Protein AF-A0A847Z5A6-F1 (afdb_monomer_lite)

Sequence (107 aa):
SPVHMSNLTGPLISVSSRLQVYYNSKRFLNNKINPRYKDGILILTGGGDGSADCAIAAAEVMFKLLNAAHPEQNNVFSLNTDNLPACQDAQAINKIKKIAKRINVKS

Secondary structure (DSSP, 8-state):
-BEETTEE-HHHHHHHHTTHHHHHHHHHS-----PPPEE--EEEE--SSS--HHHHHHHHHHHHHTTEE--GGGEEEE--TTTS-TTT-HHHHHHHHHHHHHHHTT-

pLDDT: mean 92.41, std 7.39, range [50.66, 98.06]

Radius of gyration: 15.52 Å; chains: 1; bounding box: 37×21×47 Å

Foldseek 3Di:
DEQDPLADDPVVVVVLVVLCVLVCCVPPVVHHPAAPEEADAAEYEEAAPDHNVRHVVVVVVSCVSNNHDYDPLRYAYHHHCVVPNPVRPPVSVVSVVVVVVVVVVVD

Structure (mmCIF, N/CA/C/O backbone):
data_AF-A0A847Z5A6-F1
#
_entry.id   AF-A0A847Z5A6-F1
#
loop_
_atom_site.group_PDB
_atom_site.id
_atom_site.type_symbol
_atom_site.label_atom_id
_atom_site.label_alt_id
_atom_site.label_comp_id
_atom_site.label_asym_id
_atom_site.label_entity_id
_atom_site.label_seq_id
_atom_site.pdbx_PDB_ins_code
_atom_site.Cartn_x
_atom_site.Cartn_y
_atom_site.Cartn_z
_atom_site.occupancy
_atom_site.B_iso_or_equiv
_atom_site.auth_seq_id
_atom_site.auth_comp_id
_atom_site.auth_asym_id
_atom_site.auth_atom_id
_atom_site.pdbx_PDB_model_num
ATOM 1 N N . SER A 1 1 ? -0.719 -4.500 3.844 1.00 95.69 1 SER A N 1
ATOM 2 C CA . SER A 1 1 ? 0.526 -5.015 4.438 1.00 95.69 1 SER A CA 1
ATOM 3 C C . SER A 1 1 ? 0.639 -4.469 5.841 1.00 95.69 1 SER A C 1
ATOM 5 O O . SER A 1 1 ? 0.480 -3.264 5.989 1.00 95.69 1 SER A O 1
ATOM 7 N N . PRO A 1 2 ? 0.951 -5.294 6.845 1.00 95.62 2 PRO A N 1
ATOM 8 C CA . PRO A 1 2 ? 1.556 -4.791 8.068 1.00 95.62 2 PRO A CA 1
ATOM 9 C C . PRO A 1 2 ? 2.826 -3.979 7.766 1.00 95.62 2 PRO A C 1
ATOM 11 O O . PRO A 1 2 ? 3.491 -4.238 6.752 1.00 95.62 2 PRO A O 1
ATOM 14 N N . VAL A 1 3 ? 3.136 -3.003 8.615 1.00 96.06 3 VAL A N 1
ATOM 15 C CA . VAL A 1 3 ? 4.379 -2.229 8.607 1.00 96.06 3 VAL A CA 1
ATOM 16 C C . VAL A 1 3 ? 5.322 -2.876 9.611 1.00 96.06 3 VAL A C 1
ATOM 18 O O . VAL A 1 3 ? 5.062 -2.857 10.809 1.00 96.06 3 VAL A O 1
ATOM 21 N N . HIS A 1 4 ? 6.402 -3.477 9.122 1.00 93.25 4 HIS A N 1
ATOM 22 C CA . HIS A 1 4 ? 7.450 -4.073 9.949 1.00 93.25 4 HIS A CA 1
ATOM 23 C C . HIS A 1 4 ? 8.740 -3.288 9.720 1.00 93.25 4 HIS A C 1
ATOM 25 O O . HIS A 1 4 ? 9.144 -3.110 8.572 1.00 93.25 4 HIS A O 1
ATOM 31 N N . MET A 1 5 ? 9.385 -2.823 10.795 1.00 92.25 5 MET A N 1
ATOM 32 C CA . MET A 1 5 ? 10.610 -2.008 10.716 1.00 92.25 5 MET A CA 1
ATOM 33 C C . MET A 1 5 ? 10.454 -0.811 9.755 1.00 92.25 5 MET A C 1
ATOM 35 O O . MET A 1 5 ? 11.267 -0.604 8.856 1.00 92.25 5 MET A O 1
ATOM 39 N N . SER A 1 6 ? 9.350 -0.069 9.904 1.00 93.50 6 SER A N 1
ATOM 40 C CA . SER A 1 6 ? 8.984 1.095 9.076 1.00 93.50 6 SER A CA 1
ATOM 41 C C . SER A 1 6 ? 8.788 0.808 7.579 1.00 93.50 6 SER A C 1
ATOM 43 O O . SER A 1 6 ? 8.699 1.733 6.775 1.00 93.50 6 SER A O 1
ATOM 45 N N . ASN A 1 7 ? 8.699 -0.461 7.167 1.00 95.62 7 ASN A N 1
ATOM 46 C CA . ASN A 1 7 ? 8.581 -0.844 5.761 1.00 95.62 7 ASN A CA 1
ATOM 47 C C . ASN A 1 7 ? 7.504 -1.920 5.533 1.00 95.62 7 ASN A C 1
ATOM 49 O O . ASN A 1 7 ? 6.899 -2.454 6.464 1.00 95.62 7 ASN A O 1
ATOM 53 N N . LEU A 1 8 ? 7.240 -2.236 4.268 1.00 96.50 8 LEU A N 1
ATOM 54 C CA . LEU A 1 8 ? 6.376 -3.342 3.871 1.00 96.50 8 LEU A CA 1
ATOM 55 C C . LEU A 1 8 ? 6.960 -4.683 4.317 1.00 96.50 8 LEU A C 1
ATOM 57 O O . LEU A 1 8 ? 8.169 -4.847 4.466 1.00 96.50 8 LEU A O 1
ATOM 61 N N . THR A 1 9 ? 6.090 -5.676 4.483 1.00 96.88 9 THR A N 1
ATOM 62 C CA . THR A 1 9 ? 6.523 -7.006 4.922 1.00 96.88 9 THR A CA 1
ATOM 63 C C . THR A 1 9 ? 7.505 -7.657 3.940 1.00 96.88 9 THR A C 1
ATOM 65 O O . THR A 1 9 ? 7.372 -7.530 2.720 1.00 96.88 9 THR A O 1
ATOM 68 N N . GLY A 1 10 ? 8.455 -8.430 4.475 1.00 96.31 10 GLY A N 1
ATOM 69 C CA . GLY A 1 10 ? 9.433 -9.189 3.685 1.00 96.31 10 GLY A CA 1
ATOM 70 C C . GLY A 1 10 ? 8.815 -10.047 2.568 1.00 96.31 10 GLY A C 1
ATOM 71 O O . GLY A 1 10 ? 9.295 -9.972 1.438 1.00 96.31 10 GLY A O 1
ATOM 72 N N . PRO A 1 11 ? 7.720 -10.799 2.805 1.00 96.38 11 PRO A N 1
ATOM 73 C CA . PRO A 1 11 ? 7.023 -11.526 1.744 1.00 96.38 11 PRO A CA 1
ATOM 74 C C . PRO A 1 11 ? 6.525 -10.634 0.600 1.00 96.38 11 PRO A C 1
ATOM 76 O O . PRO A 1 11 ? 6.672 -11.001 -0.566 1.00 96.38 11 PRO A O 1
ATOM 79 N N . LEU A 1 12 ? 5.985 -9.447 0.900 1.00 95.25 12 LEU A N 1
ATOM 80 C CA . LEU A 1 12 ? 5.527 -8.517 -0.135 1.00 95.25 12 LEU A CA 1
ATOM 81 C C . LEU A 1 12 ? 6.704 -7.943 -0.935 1.00 95.25 12 LEU A C 1
ATOM 83 O O . LEU A 1 12 ? 6.623 -7.872 -2.160 1.00 95.25 12 LEU A O 1
ATOM 87 N N . ILE A 1 13 ? 7.811 -7.607 -0.266 1.00 95.06 13 ILE A N 1
ATOM 88 C CA . ILE A 1 13 ? 9.055 -7.174 -0.923 1.00 95.06 13 ILE A CA 1
ATOM 89 C C . ILE A 1 13 ? 9.650 -8.289 -1.797 1.00 95.06 13 ILE A C 1
ATOM 91 O O . ILE A 1 13 ? 10.095 -8.048 -2.917 1.00 95.06 13 ILE A O 1
ATOM 95 N N . SER A 1 14 ? 9.607 -9.537 -1.336 1.00 95.44 14 SER A N 1
ATOM 96 C CA . SER A 1 14 ? 10.060 -10.690 -2.119 1.00 95.44 14 SER A CA 1
ATOM 97 C C . SER A 1 14 ? 9.236 -10.855 -3.400 1.00 95.44 14 SER A C 1
ATOM 99 O O . SER A 1 14 ? 9.797 -10.965 -4.492 1.00 95.44 14 SER A O 1
ATOM 101 N N . VAL A 1 15 ? 7.902 -10.771 -3.311 1.00 92.88 15 VAL A N 1
ATOM 102 C CA . VAL A 1 15 ? 7.025 -10.791 -4.495 1.00 92.88 15 VAL A CA 1
ATOM 103 C C . VAL A 1 15 ? 7.329 -9.619 -5.427 1.00 92.88 15 VAL A C 1
ATOM 105 O O . VAL A 1 15 ? 7.399 -9.813 -6.643 1.00 92.88 15 VAL A O 1
ATOM 108 N N . SER A 1 16 ? 7.526 -8.423 -4.875 1.00 91.12 16 SER A N 1
ATOM 109 C CA . SER A 1 16 ? 7.732 -7.208 -5.656 1.00 91.12 16 SER A CA 1
ATOM 110 C C . SER A 1 16 ? 9.076 -7.152 -6.366 1.00 91.12 16 SER A C 1
ATOM 112 O O . SER A 1 16 ? 9.152 -6.617 -7.470 1.00 91.12 16 SER A O 1
ATOM 114 N N . SER A 1 17 ? 10.113 -7.775 -5.803 1.00 92.88 17 SER A N 1
ATOM 115 C CA . SER A 1 17 ? 11.423 -7.899 -6.450 1.00 92.88 17 SER A CA 1
ATOM 116 C C . SER A 1 17 ? 11.323 -8.550 -7.836 1.00 92.88 17 SER A C 1
ATOM 118 O O . SER A 1 17 ? 12.010 -8.142 -8.770 1.00 92.88 17 SER A O 1
ATOM 120 N N . ARG A 1 18 ? 10.379 -9.481 -8.029 1.00 91.44 18 ARG A N 1
ATOM 121 C CA . ARG A 1 18 ? 10.139 -10.136 -9.325 1.00 91.44 18 ARG A CA 1
ATOM 122 C C . ARG A 1 18 ? 9.519 -9.203 -10.366 1.00 91.44 18 ARG A C 1
ATOM 124 O O . ARG A 1 18 ? 9.633 -9.464 -11.559 1.00 91.44 18 ARG A O 1
ATOM 131 N N . LEU A 1 19 ? 8.912 -8.090 -9.946 1.00 90.44 19 LEU A N 1
ATOM 132 C CA . LEU A 1 19 ? 8.373 -7.061 -10.843 1.00 90.44 19 LEU A CA 1
ATOM 133 C C . LEU A 1 19 ? 9.475 -6.234 -11.520 1.00 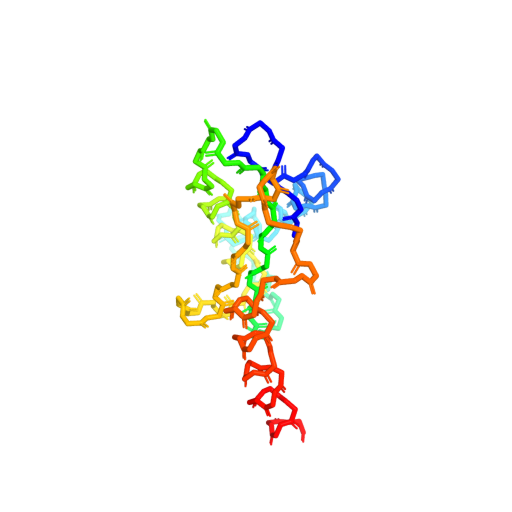90.44 19 LEU A C 1
ATOM 135 O O . LEU A 1 19 ? 9.192 -5.526 -12.486 1.00 90.44 19 LEU A O 1
ATOM 139 N N . GLN A 1 20 ? 10.731 -6.352 -11.072 1.00 90.31 20 GLN A N 1
ATOM 140 C CA . GLN A 1 20 ? 11.883 -5.710 -11.715 1.00 90.31 20 GLN A CA 1
ATOM 141 C C . GLN A 1 20 ? 12.068 -6.147 -13.174 1.00 90.31 20 GLN A C 1
ATOM 143 O O . GLN A 1 20 ? 12.664 -5.419 -13.961 1.00 90.31 20 GLN A O 1
ATOM 148 N N . VAL A 1 21 ? 11.485 -7.279 -13.585 1.00 90.81 21 VAL A N 1
ATOM 149 C CA . VAL A 1 21 ? 11.422 -7.665 -15.002 1.00 90.81 21 VAL A CA 1
ATOM 150 C C . VAL A 1 21 ? 10.729 -6.599 -15.865 1.00 90.81 21 VAL A C 1
ATOM 152 O O . VAL A 1 21 ? 11.203 -6.303 -16.961 1.00 90.81 21 VAL A O 1
ATOM 155 N N . TYR A 1 22 ? 9.668 -5.954 -15.360 1.00 90.69 22 TYR A N 1
ATOM 156 C CA . TYR A 1 22 ? 8.963 -4.885 -16.076 1.00 90.69 22 TYR A CA 1
ATOM 157 C C . TYR A 1 22 ? 9.819 -3.623 -16.174 1.00 90.69 22 TYR A C 1
ATOM 159 O O . TYR A 1 22 ? 9.872 -2.990 -17.230 1.00 90.69 22 TYR A O 1
ATOM 167 N N . TYR A 1 23 ? 10.539 -3.290 -15.097 1.00 89.38 23 TYR A N 1
ATOM 168 C CA . TYR A 1 23 ? 11.511 -2.200 -15.113 1.00 89.38 23 TYR A CA 1
ATOM 169 C C . TYR A 1 23 ? 12.596 -2.451 -16.162 1.00 89.38 23 TYR A C 1
ATOM 171 O O . TYR A 1 23 ? 12.814 -1.611 -17.034 1.00 89.38 23 TYR A O 1
ATOM 179 N N . ASN A 1 24 ? 13.219 -3.631 -16.127 1.00 90.62 24 ASN A N 1
ATOM 180 C CA . ASN A 1 24 ? 14.310 -3.989 -17.025 1.00 90.62 24 ASN A CA 1
ATOM 181 C C . ASN A 1 24 ? 13.864 -4.005 -18.492 1.00 90.62 24 ASN A C 1
ATOM 183 O O . ASN A 1 24 ? 14.546 -3.443 -19.351 1.00 90.62 24 ASN A O 1
ATOM 187 N N . SER A 1 25 ? 12.687 -4.576 -18.771 1.00 89.56 25 SER A N 1
ATOM 188 C CA . SER A 1 25 ? 12.092 -4.581 -20.109 1.00 89.56 25 SER A CA 1
ATOM 189 C C . SER A 1 25 ? 11.917 -3.162 -20.651 1.00 89.56 25 SER A C 1
ATOM 191 O O . SER A 1 25 ? 12.362 -2.865 -21.760 1.00 89.56 25 SER A O 1
ATOM 193 N N . LYS A 1 26 ? 11.321 -2.271 -19.848 1.00 86.25 26 LYS A N 1
ATOM 194 C CA . LYS A 1 26 ? 11.052 -0.882 -20.238 1.00 86.25 26 LYS A CA 1
ATOM 195 C C . LYS A 1 26 ? 12.330 -0.053 -20.381 1.00 86.25 26 LYS A C 1
ATOM 197 O O . LYS A 1 26 ? 12.411 0.775 -21.282 1.00 86.25 26 LYS A O 1
ATOM 202 N N . ARG A 1 27 ? 13.294 -0.223 -19.472 1.00 89.56 27 ARG A N 1
ATOM 203 C CA . ARG A 1 27 ? 14.475 0.645 -19.358 1.00 89.56 27 ARG A CA 1
ATOM 204 C C . ARG A 1 27 ? 15.620 0.255 -20.289 1.00 89.56 27 ARG A C 1
ATOM 206 O O . ARG A 1 27 ? 16.337 1.156 -20.727 1.00 89.56 27 ARG A O 1
ATOM 213 N N . PHE A 1 28 ? 15.812 -1.042 -20.532 1.00 91.31 28 PHE A N 1
ATOM 214 C CA . PHE A 1 28 ? 17.007 -1.566 -21.204 1.00 91.31 28 PHE A CA 1
ATOM 215 C C . PHE A 1 28 ? 16.712 -2.335 -22.491 1.00 91.31 28 PHE A C 1
ATOM 217 O O . PHE A 1 28 ? 17.539 -2.322 -23.393 1.00 91.31 28 PHE A O 1
ATOM 224 N N . LEU A 1 29 ? 15.556 -2.996 -22.602 1.00 85.62 29 LEU A N 1
ATOM 225 C CA . LEU A 1 29 ? 15.276 -3.882 -23.740 1.00 85.62 29 LEU A CA 1
ATOM 226 C C . LEU A 1 29 ? 14.476 -3.207 -24.863 1.00 85.62 29 LEU A C 1
ATOM 228 O O . LEU A 1 29 ? 14.139 -3.873 -25.838 1.00 85.62 29 LEU A O 1
ATOM 232 N N . ASN A 1 30 ? 14.112 -1.923 -24.716 1.00 80.81 30 ASN A N 1
ATOM 233 C CA . ASN A 1 30 ? 13.145 -1.211 -25.573 1.00 80.81 30 ASN A CA 1
ATOM 234 C C . ASN A 1 30 ? 11.832 -1.987 -25.802 1.00 80.81 30 ASN A C 1
ATOM 236 O O . ASN A 1 30 ? 11.052 -1.675 -26.703 1.00 80.81 30 ASN A O 1
ATOM 240 N N . ASN A 1 31 ? 11.572 -2.992 -24.965 1.00 72.31 31 ASN A N 1
ATOM 241 C CA . ASN A 1 31 ? 10.486 -3.931 -25.127 1.00 72.31 31 ASN A CA 1
ATOM 242 C C . ASN A 1 31 ? 9.368 -3.533 -24.165 1.00 72.31 31 ASN A C 1
ATOM 244 O O . ASN A 1 31 ? 9.595 -3.2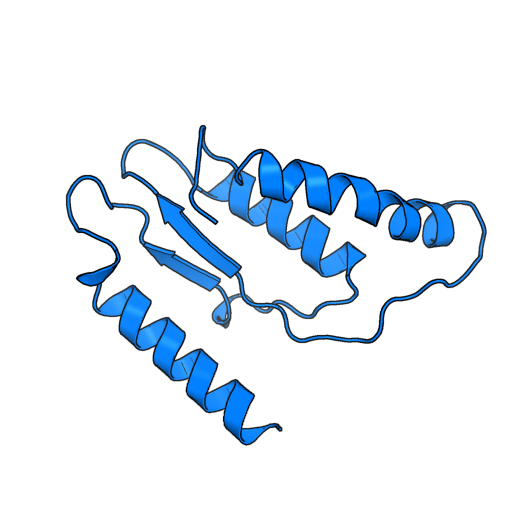97 -22.974 1.00 72.31 31 ASN A O 1
ATOM 248 N N . LYS A 1 32 ? 8.144 -3.423 -24.677 1.00 70.12 32 LYS A N 1
ATOM 249 C CA . LYS A 1 32 ? 6.999 -2.895 -23.925 1.00 70.12 32 LYS A CA 1
ATOM 250 C C . LYS A 1 32 ? 6.192 -4.026 -23.298 1.00 70.12 32 LYS A C 1
ATOM 252 O O . LYS A 1 32 ? 4.988 -4.114 -23.528 1.00 70.12 32 LYS A O 1
ATOM 257 N N . ILE A 1 33 ? 6.823 -4.876 -22.484 1.00 78.31 33 ILE A N 1
ATOM 258 C CA . ILE A 1 33 ? 6.049 -5.717 -21.565 1.00 78.31 33 ILE A CA 1
ATOM 259 C C . ILE A 1 33 ? 5.423 -4.768 -20.543 1.00 78.31 33 ILE A C 1
ATOM 261 O O . ILE A 1 33 ? 6.045 -4.394 -19.551 1.00 78.31 33 ILE A O 1
ATOM 265 N N . ASN A 1 34 ? 4.208 -4.320 -20.844 1.00 80.12 34 ASN A N 1
ATOM 266 C CA . ASN A 1 34 ? 3.458 -3.415 -19.999 1.00 80.12 34 ASN A CA 1
ATOM 267 C C . ASN A 1 34 ? 2.269 -4.179 -19.414 1.00 80.12 34 ASN A C 1
ATOM 269 O O . ASN A 1 34 ? 1.411 -4.633 -20.179 1.00 80.12 34 ASN A O 1
ATOM 273 N N . PRO A 1 35 ? 2.193 -4.341 -18.084 1.00 88.38 35 PRO A N 1
ATOM 274 C CA . PRO A 1 35 ? 1.020 -4.923 -17.459 1.00 88.38 35 PRO A CA 1
ATOM 275 C C . PRO A 1 35 ? -0.242 -4.153 -17.859 1.00 88.38 35 PRO A C 1
ATOM 277 O O . PRO A 1 35 ? -0.215 -2.935 -18.056 1.00 88.38 35 PRO A O 1
ATOM 280 N N . ARG A 1 36 ? -1.375 -4.855 -17.952 1.00 92.44 36 ARG A N 1
ATOM 281 C CA . ARG A 1 36 ? -2.679 -4.204 -18.118 1.00 92.44 36 ARG A CA 1
ATOM 282 C C . ARG A 1 36 ? -2.888 -3.190 -16.989 1.00 92.44 36 ARG A C 1
ATOM 284 O O . ARG A 1 36 ? -2.584 -3.498 -15.838 1.00 92.44 36 ARG A O 1
ATOM 291 N N . TYR A 1 37 ? -3.454 -2.035 -17.337 1.00 93.06 37 TYR A N 1
ATOM 292 C CA . TYR A 1 37 ? -3.818 -0.995 -16.381 1.00 93.06 37 TYR A CA 1
ATOM 293 C C . TYR A 1 37 ? -4.751 -1.528 -15.284 1.00 93.06 37 TYR A C 1
ATOM 295 O O . TYR A 1 37 ? -5.689 -2.284 -15.568 1.00 93.06 37 TYR A O 1
ATOM 303 N N . LYS A 1 38 ? -4.493 -1.123 -14.038 1.00 92.12 38 LYS A N 1
ATOM 304 C CA . LYS A 1 38 ? -5.269 -1.507 -12.850 1.00 92.12 38 LYS A CA 1
ATOM 305 C C . LYS A 1 38 ? -5.463 -0.309 -11.928 1.00 92.12 38 LYS A C 1
ATOM 307 O O . LYS A 1 38 ? -4.640 0.599 -11.909 1.00 92.12 38 LYS A O 1
ATOM 312 N N . ASP A 1 39 ? -6.494 -0.359 -11.099 1.00 93.06 39 ASP A N 1
ATOM 313 C CA . ASP A 1 39 ? -6.603 0.539 -9.952 1.00 93.06 39 ASP A CA 1
ATOM 314 C C . ASP A 1 39 ? -5.897 -0.100 -8.744 1.00 93.06 39 ASP A C 1
ATOM 316 O O . ASP A 1 39 ? -6.144 -1.255 -8.394 1.00 93.06 39 ASP A O 1
ATOM 320 N N . GLY A 1 40 ? -4.981 0.643 -8.128 1.00 95.19 40 GLY A N 1
ATOM 321 C CA . GLY A 1 40 ? -4.220 0.246 -6.948 1.00 95.19 40 GLY A CA 1
ATOM 322 C C . GLY A 1 40 ? -4.830 0.803 -5.665 1.00 95.19 40 GLY A C 1
ATOM 323 O O . GLY A 1 40 ? -5.296 1.943 -5.628 1.00 95.19 40 GLY A O 1
ATOM 324 N N . ILE A 1 41 ? -4.808 0.005 -4.598 1.00 97.06 41 ILE A N 1
ATOM 325 C CA . ILE A 1 41 ? -5.244 0.394 -3.252 1.00 97.06 41 ILE A CA 1
ATOM 326 C C . ILE A 1 41 ? -4.146 -0.018 -2.281 1.00 97.06 41 ILE A C 1
ATOM 328 O O . ILE A 1 41 ? -3.753 -1.187 -2.258 1.00 97.06 41 ILE A O 1
ATOM 332 N N . LEU A 1 42 ? -3.655 0.928 -1.485 1.00 97.75 42 LEU A N 1
ATOM 333 C CA . LEU A 1 42 ? -2.689 0.652 -0.432 1.00 97.75 42 LEU A CA 1
ATOM 334 C C . LEU A 1 42 ? -3.408 0.556 0.907 1.00 97.75 42 LEU A C 1
ATOM 336 O O . LEU A 1 42 ? -4.085 1.488 1.327 1.00 97.75 42 LEU A O 1
ATOM 340 N N . ILE A 1 43 ? -3.230 -0.570 1.590 1.00 97.81 43 ILE A N 1
ATOM 341 C CA . ILE A 1 43 ? -3.740 -0.774 2.945 1.00 97.81 43 ILE A CA 1
ATOM 342 C C . ILE A 1 43 ? -2.548 -1.067 3.846 1.00 97.81 43 ILE A C 1
ATOM 344 O O . ILE A 1 43 ? -1.875 -2.082 3.634 1.00 97.81 43 ILE A O 1
ATOM 348 N N . LEU A 1 44 ? -2.288 -0.206 4.830 1.00 97.81 44 LEU A N 1
ATOM 349 C CA . LEU A 1 44 ? -1.228 -0.392 5.820 1.00 97.81 44 LEU A CA 1
ATOM 350 C C . LEU A 1 44 ? -1.798 -0.499 7.229 1.00 97.81 44 LEU A C 1
ATOM 352 O O . LEU A 1 44 ? -2.696 0.250 7.609 1.00 97.81 44 LEU A O 1
ATOM 356 N N . THR A 1 45 ? -1.239 -1.424 8.000 1.00 97.19 45 THR A N 1
ATOM 357 C CA . THR A 1 45 ? -1.496 -1.556 9.435 1.00 97.19 45 THR A CA 1
ATOM 358 C C . THR A 1 45 ? -0.168 -1.543 10.170 1.00 97.19 45 THR A C 1
ATOM 360 O O . THR A 1 45 ? 0.778 -2.161 9.694 1.00 97.19 45 THR A O 1
ATOM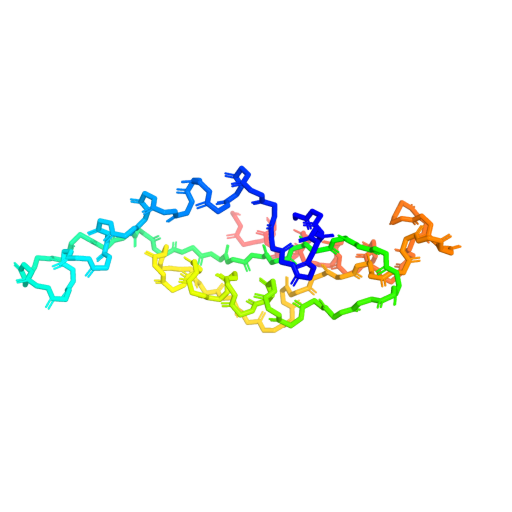 363 N N . GLY A 1 46 ? -0.060 -0.883 11.310 1.00 95.69 46 GLY A N 1
ATOM 364 C CA . GLY A 1 46 ? 1.197 -0.824 12.049 1.00 95.69 46 GLY A CA 1
ATOM 365 C C . GLY A 1 46 ? 1.008 -0.288 13.455 1.00 95.69 46 GLY A C 1
ATOM 366 O O . GLY A 1 46 ? -0.010 0.341 13.748 1.00 95.69 46 GLY A O 1
ATOM 367 N N . GLY A 1 47 ? 2.002 -0.545 14.299 1.00 94.19 47 GLY A N 1
ATOM 368 C CA . GLY A 1 47 ? 2.119 0.091 15.605 1.00 94.19 47 GLY A CA 1
ATOM 369 C C . GLY A 1 47 ? 2.324 1.605 15.505 1.00 94.19 47 GLY A C 1
ATOM 370 O O . GLY A 1 47 ? 2.406 2.150 14.402 1.00 94.19 47 GLY A O 1
ATOM 371 N N . GLY A 1 48 ? 2.393 2.270 16.655 1.00 85.62 48 GLY A N 1
ATOM 372 C CA . GLY A 1 48 ? 2.435 3.736 16.753 1.00 85.62 48 GLY A CA 1
ATOM 373 C C . GLY A 1 48 ? 3.834 4.362 16.800 1.00 85.62 48 GLY A C 1
ATOM 374 O O . GLY A 1 48 ? 3.968 5.558 16.560 1.00 85.62 48 GLY A O 1
ATOM 375 N N . ASP A 1 49 ? 4.875 3.576 17.082 1.00 85.75 49 ASP A N 1
ATOM 376 C CA . ASP A 1 49 ? 6.201 4.107 17.450 1.00 85.75 49 ASP A CA 1
ATOM 377 C C . ASP A 1 49 ? 7.099 4.504 16.259 1.00 85.75 49 ASP A C 1
ATOM 379 O O . ASP A 1 49 ? 8.229 4.957 16.444 1.00 85.75 49 ASP A O 1
ATOM 383 N N . GLY A 1 50 ? 6.633 4.328 15.019 1.00 85.69 50 GLY A N 1
ATOM 384 C CA . GLY A 1 50 ? 7.432 4.538 13.808 1.00 85.69 50 GLY A CA 1
ATOM 385 C C . GLY A 1 50 ? 6.698 5.280 12.693 1.00 85.69 50 GLY A C 1
ATOM 386 O O . GLY A 1 50 ? 5.542 5.670 12.820 1.00 85.69 50 GLY A O 1
ATOM 387 N N . SER A 1 51 ? 7.383 5.451 11.560 1.00 90.75 51 SER A N 1
ATOM 388 C CA . SER A 1 51 ? 6.803 6.039 10.347 1.00 90.75 51 SER A CA 1
ATOM 389 C C . SER A 1 51 ? 6.466 4.962 9.311 1.00 90.75 51 SER A C 1
ATOM 391 O O . SER A 1 51 ? 7.185 3.973 9.152 1.00 90.75 51 SER A O 1
ATOM 393 N N . ALA A 1 52 ? 5.379 5.178 8.566 1.00 95.62 52 ALA A N 1
ATOM 394 C CA . ALA A 1 52 ? 5.001 4.364 7.414 1.00 95.62 52 ALA A CA 1
ATOM 395 C C . ALA A 1 52 ? 5.518 4.923 6.075 1.00 95.62 52 ALA A C 1
ATOM 397 O O . ALA A 1 52 ? 5.256 4.321 5.034 1.00 95.62 52 ALA A O 1
ATOM 398 N N . ASP A 1 53 ? 6.253 6.037 6.066 1.00 95.81 53 ASP A N 1
ATOM 399 C CA . ASP A 1 53 ? 6.631 6.749 4.837 1.00 95.81 53 ASP A CA 1
ATOM 400 C C . ASP A 1 53 ? 7.467 5.878 3.895 1.00 95.81 53 ASP A C 1
ATOM 402 O O . ASP A 1 53 ? 7.205 5.819 2.694 1.00 95.81 53 ASP A O 1
ATOM 406 N N . CYS A 1 54 ? 8.424 5.117 4.436 1.00 96.00 54 CYS A N 1
ATOM 407 C CA . CYS A 1 54 ? 9.218 4.175 3.646 1.00 96.00 54 CYS A CA 1
ATOM 408 C C . CYS A 1 54 ? 8.345 3.064 3.039 1.00 96.00 54 CYS A C 1
ATOM 410 O O . CYS A 1 54 ? 8.538 2.687 1.881 1.00 96.00 54 CYS A O 1
ATOM 412 N N . ALA A 1 55 ? 7.355 2.570 3.788 1.00 96.94 55 ALA A N 1
ATOM 413 C CA . ALA A 1 55 ? 6.401 1.582 3.294 1.00 96.94 55 ALA A CA 1
ATOM 414 C C . ALA A 1 55 ? 5.523 2.149 2.162 1.00 96.94 55 ALA A C 1
ATOM 416 O O . ALA A 1 55 ? 5.274 1.460 1.169 1.00 96.94 55 ALA A O 1
ATOM 417 N N . ILE A 1 56 ? 5.084 3.404 2.292 1.00 97.25 56 ILE A N 1
ATOM 418 C CA . ILE A 1 56 ? 4.304 4.122 1.275 1.00 97.25 56 ILE A CA 1
ATOM 419 C C . ILE A 1 56 ? 5.146 4.313 0.010 1.00 97.25 56 ILE A C 1
ATOM 421 O O . ILE A 1 56 ? 4.725 3.897 -1.070 1.00 97.25 56 ILE A O 1
ATOM 425 N N . ALA A 1 57 ? 6.367 4.833 0.140 1.00 96.38 57 ALA A N 1
ATOM 426 C CA . ALA A 1 57 ? 7.277 5.043 -0.984 1.00 96.38 57 ALA A CA 1
ATOM 427 C C . ALA A 1 57 ? 7.581 3.732 -1.735 1.00 96.38 57 ALA A C 1
ATOM 429 O O . ALA A 1 57 ? 7.530 3.682 -2.968 1.00 96.38 57 ALA A O 1
ATOM 430 N N . ALA A 1 58 ? 7.833 2.638 -1.008 1.00 95.81 58 ALA A N 1
ATOM 431 C CA . ALA A 1 58 ? 8.038 1.321 -1.608 1.00 95.81 58 ALA A CA 1
ATOM 432 C C . ALA A 1 58 ? 6.787 0.826 -2.362 1.00 95.81 58 ALA A C 1
ATOM 434 O O . ALA A 1 58 ? 6.897 0.262 -3.457 1.00 95.81 58 ALA A O 1
ATOM 435 N N . ALA A 1 59 ? 5.591 1.056 -1.814 1.00 96.88 59 ALA A N 1
ATOM 436 C CA . ALA A 1 59 ? 4.335 0.695 -2.463 1.00 96.88 59 ALA A CA 1
ATOM 437 C C . ALA A 1 59 ? 4.080 1.500 -3.745 1.00 96.88 59 ALA A C 1
ATOM 439 O O . ALA A 1 59 ? 3.659 0.932 -4.753 1.00 96.88 59 ALA A O 1
ATOM 440 N N . GLU A 1 60 ? 4.390 2.795 -3.759 1.00 95.69 60 GLU A N 1
ATOM 441 C CA . GLU A 1 60 ? 4.263 3.628 -4.958 1.00 95.69 60 GLU A CA 1
ATOM 442 C C . GLU A 1 60 ? 5.145 3.141 -6.109 1.00 95.69 60 GLU A C 1
ATOM 444 O O . GLU A 1 60 ? 4.704 3.109 -7.263 1.00 95.69 60 GLU A O 1
ATOM 449 N N . VAL A 1 61 ? 6.378 2.720 -5.812 1.00 94.25 61 VAL A N 1
ATOM 450 C CA . VAL A 1 61 ? 7.258 2.097 -6.811 1.00 94.25 61 VAL A CA 1
ATOM 451 C C . VAL A 1 61 ? 6.608 0.831 -7.366 1.00 94.25 61 VAL A C 1
ATOM 453 O O . VAL A 1 61 ? 6.563 0.651 -8.584 1.00 94.25 61 VAL A O 1
ATOM 456 N N . MET A 1 62 ? 6.033 -0.014 -6.508 1.00 94.94 62 MET A N 1
ATOM 457 C CA . MET A 1 62 ? 5.325 -1.214 -6.959 1.00 94.94 62 MET A CA 1
ATOM 458 C C . MET A 1 62 ? 4.133 -0.909 -7.862 1.00 94.94 62 MET A C 1
ATOM 460 O O . MET A 1 62 ? 3.993 -1.551 -8.904 1.00 94.94 62 MET A O 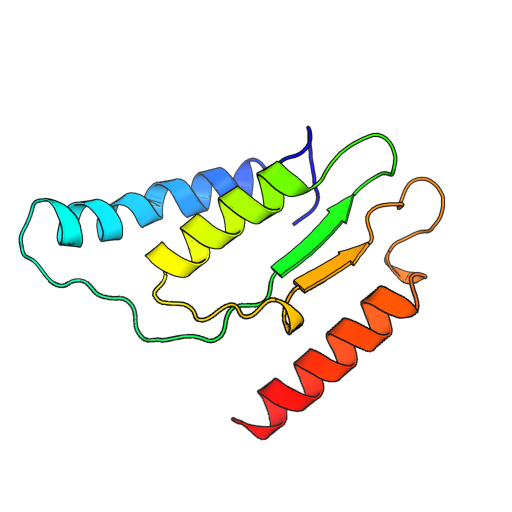1
ATOM 464 N N . PHE A 1 63 ? 3.289 0.063 -7.510 1.00 95.62 63 PHE A N 1
ATOM 465 C CA . PHE A 1 63 ? 2.148 0.433 -8.349 1.00 95.62 63 PHE A CA 1
ATOM 466 C C . PHE A 1 63 ? 2.600 0.918 -9.729 1.00 95.62 63 PHE A C 1
ATOM 468 O O . PHE A 1 63 ? 2.037 0.488 -10.736 1.00 95.62 63 PHE A O 1
ATOM 475 N N . LYS A 1 64 ? 3.677 1.712 -9.803 1.00 92.44 64 LYS A N 1
ATOM 476 C CA . LYS A 1 64 ? 4.266 2.150 -11.081 1.00 92.44 64 LYS A CA 1
ATOM 477 C C . LYS A 1 64 ? 4.743 0.966 -11.927 1.00 92.44 64 LYS A C 1
ATOM 479 O O . LYS A 1 64 ? 4.459 0.926 -13.123 1.00 92.44 64 LYS A O 1
ATOM 484 N N . LEU A 1 65 ? 5.427 -0.010 -11.322 1.00 92.38 65 LEU A N 1
ATOM 485 C CA . LEU A 1 65 ? 5.887 -1.220 -12.021 1.00 92.38 65 LEU A CA 1
ATOM 486 C C . LEU A 1 65 ? 4.728 -2.093 -12.519 1.00 92.38 65 LEU A C 1
ATOM 488 O O . LEU A 1 65 ? 4.841 -2.725 -13.565 1.00 92.38 65 LEU A O 1
ATOM 492 N N . LEU A 1 66 ? 3.613 -2.110 -11.790 1.00 92.94 66 LEU A N 1
ATOM 493 C CA . LEU A 1 66 ? 2.404 -2.863 -12.133 1.00 92.94 66 LEU A CA 1
ATOM 494 C C . LEU A 1 66 ? 1.470 -2.138 -13.105 1.00 92.94 66 LEU A C 1
ATOM 496 O O . LEU A 1 66 ? 0.400 -2.674 -13.397 1.00 92.94 66 LEU A O 1
ATOM 500 N N . ASN A 1 67 ? 1.840 -0.946 -13.584 1.00 93.88 67 ASN A N 1
ATOM 501 C CA . ASN A 1 67 ? 0.958 -0.072 -14.356 1.00 93.88 67 ASN A CA 1
ATOM 502 C C . ASN A 1 67 ? -0.388 0.176 -13.637 1.00 93.88 67 ASN A C 1
ATOM 504 O O . ASN A 1 67 ? -1.463 0.122 -14.236 1.00 93.88 67 ASN A O 1
ATOM 508 N N . ALA A 1 68 ? -0.328 0.387 -12.321 1.00 95.12 68 ALA A N 1
ATOM 509 C CA . ALA A 1 68 ? -1.492 0.612 -11.481 1.00 95.12 68 ALA A CA 1
ATOM 510 C C . ALA A 1 68 ? -1.619 2.091 -11.098 1.00 95.12 68 ALA A C 1
ATOM 512 O O . ALA A 1 68 ? -0.672 2.690 -10.584 1.00 95.12 68 ALA A O 1
ATOM 513 N N . ALA A 1 69 ? -2.801 2.674 -11.299 1.00 94.31 69 ALA A N 1
ATOM 514 C CA . ALA A 1 69 ? -3.103 4.002 -10.787 1.00 94.31 69 ALA A CA 1
ATOM 515 C C . ALA A 1 69 ? -3.426 3.933 -9.301 1.00 94.31 69 ALA A C 1
ATOM 517 O O . ALA A 1 69 ? -4.350 3.244 -8.873 1.00 94.31 69 ALA A O 1
ATOM 518 N N . HIS A 1 70 ? -2.681 4.696 -8.520 1.00 95.00 70 HIS A N 1
ATOM 519 C CA . HIS A 1 70 ? -2.836 4.763 -7.081 1.00 95.00 70 HIS A CA 1
ATOM 520 C C . HIS A 1 70 ? -2.891 6.237 -6.663 1.00 95.00 70 HIS A C 1
ATOM 522 O O . HIS A 1 70 ? -1.861 6.838 -6.356 1.00 95.00 70 HIS A O 1
ATOM 528 N N . PRO A 1 71 ? -4.071 6.868 -6.730 1.00 92.50 71 PRO A N 1
ATOM 529 C CA . PRO A 1 71 ? -4.239 8.213 -6.216 1.00 92.50 71 PRO A CA 1
ATOM 530 C C . PRO A 1 71 ? -4.342 8.172 -4.682 1.00 92.50 71 PRO A C 1
ATOM 532 O O . PRO A 1 71 ? -4.822 7.190 -4.116 1.00 92.50 71 PRO A O 1
ATOM 535 N N . GLU A 1 72 ? -3.915 9.235 -4.003 1.00 91.81 72 GLU A N 1
ATOM 536 C CA . GLU A 1 72 ? -3.756 9.275 -2.540 1.00 91.81 72 GLU A CA 1
ATOM 537 C C . GLU A 1 72 ? -5.030 8.891 -1.763 1.00 91.81 72 GLU A C 1
ATOM 539 O O . GLU A 1 72 ? -4.969 8.240 -0.719 1.00 91.81 72 GLU A O 1
ATOM 544 N N . GLN A 1 73 ? -6.217 9.190 -2.302 1.00 92.50 73 GLN A N 1
ATOM 545 C CA . GLN A 1 73 ? -7.493 8.785 -1.704 1.00 92.50 73 GLN A CA 1
ATOM 546 C C . GLN A 1 73 ? -7.678 7.260 -1.588 1.00 92.50 73 GLN A C 1
ATOM 548 O O . GLN A 1 73 ? -8.577 6.814 -0.872 1.00 92.50 73 GLN A O 1
ATOM 553 N N . ASN A 1 74 ? -6.850 6.463 -2.269 1.00 95.25 74 ASN A N 1
ATOM 554 C CA . ASN A 1 74 ? -6.847 5.002 -2.199 1.00 95.25 74 ASN A CA 1
ATOM 555 C C . ASN A 1 74 ? -5.960 4.449 -1.071 1.00 95.25 74 ASN A C 1
ATOM 557 O O . ASN A 1 74 ? -5.936 3.236 -0.873 1.00 95.25 74 ASN A O 1
ATOM 561 N N . ASN A 1 75 ? -5.274 5.308 -0.319 1.00 97.06 75 ASN A N 1
ATOM 562 C CA . ASN A 1 75 ? -4.538 4.919 0.879 1.00 97.06 75 ASN A CA 1
ATOM 563 C C . ASN A 1 75 ? -5.488 4.648 2.050 1.00 97.06 75 ASN A C 1
ATOM 565 O O . ASN A 1 75 ? -6.304 5.503 2.386 1.00 97.06 75 ASN A O 1
ATOM 569 N N . VAL A 1 76 ? -5.358 3.517 2.735 1.00 98.06 76 VAL A N 1
ATOM 570 C CA . VAL A 1 76 ? -6.064 3.207 3.988 1.00 98.06 76 VAL A CA 1
ATOM 571 C C . VAL A 1 76 ? -5.049 2.797 5.037 1.00 98.06 76 VAL A C 1
ATOM 573 O O . VAL A 1 76 ? -4.323 1.825 4.847 1.00 98.06 76 VAL A O 1
ATOM 576 N N . PHE A 1 77 ? -5.014 3.519 6.149 1.00 97.69 77 PHE A N 1
ATOM 577 C CA . PHE A 1 77 ? -3.994 3.358 7.175 1.00 97.69 77 PHE A CA 1
ATOM 578 C C . PHE A 1 77 ? -4.642 3.137 8.538 1.00 97.69 77 PHE A C 1
ATOM 580 O O . PHE A 1 77 ? -5.598 3.829 8.873 1.00 97.69 77 PHE A O 1
ATOM 587 N N . SER A 1 78 ? -4.095 2.193 9.301 1.00 97.69 78 SER A N 1
ATOM 588 C CA . SER A 1 78 ? -4.339 2.019 10.734 1.00 97.69 78 SER A CA 1
ATOM 589 C C . SER A 1 78 ? -2.981 1.828 11.414 1.00 97.69 78 SER A C 1
ATOM 591 O O . SER A 1 78 ? -2.469 0.715 11.501 1.00 97.69 78 SER A O 1
ATOM 593 N N . LEU A 1 79 ? -2.328 2.941 11.754 1.00 96.69 79 LEU A N 1
ATOM 594 C CA . LEU A 1 79 ? -0.907 3.011 12.146 1.00 96.69 79 LEU A CA 1
ATOM 595 C C . LEU A 1 79 ? -0.731 3.314 13.641 1.00 96.69 79 LEU A C 1
ATOM 597 O O . LEU A 1 79 ? 0.165 4.045 14.036 1.00 96.69 79 LEU A O 1
ATOM 601 N N . ASN A 1 80 ? -1.656 2.831 14.465 1.00 95.56 80 ASN A N 1
ATOM 602 C CA . ASN A 1 80 ? -1.588 2.966 15.917 1.00 95.56 80 ASN A CA 1
ATOM 603 C C . ASN A 1 80 ? -2.142 1.703 16.593 1.00 95.56 80 ASN A C 1
ATOM 605 O O . ASN A 1 80 ? 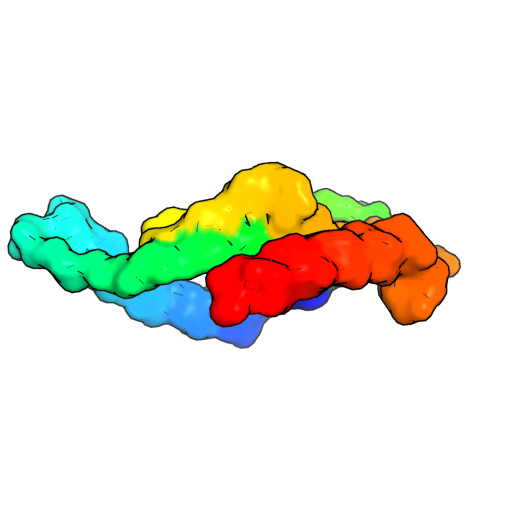-2.918 1.775 17.549 1.00 95.56 80 ASN A O 1
ATOM 609 N N . THR A 1 81 ? -1.809 0.530 16.043 1.00 95.56 81 THR A N 1
ATOM 610 C CA . THR A 1 81 ? -2.436 -0.732 16.463 1.00 95.56 81 THR A CA 1
ATOM 611 C C . THR A 1 81 ? -2.074 -1.180 17.869 1.00 95.56 81 THR A C 1
ATOM 613 O O . THR A 1 81 ? -2.792 -2.003 18.427 1.00 95.56 81 THR A O 1
ATOM 616 N N . ASP A 1 82 ? -1.017 -0.614 18.451 1.00 95.12 82 ASP A N 1
ATOM 617 C CA . ASP A 1 82 ? -0.614 -0.880 19.836 1.00 95.12 82 ASP A CA 1
ATOM 618 C C . ASP A 1 82 ? -1.622 -0.300 20.840 1.00 95.12 82 ASP A C 1
ATOM 620 O O . ASP A 1 82 ? -1.763 -0.813 21.946 1.00 95.12 82 ASP A O 1
ATOM 624 N N . ASN A 1 83 ? -2.369 0.734 20.430 1.00 96.44 83 ASN A N 1
ATOM 625 C CA . ASN A 1 83 ? -3.393 1.390 21.245 1.00 96.44 83 ASN A CA 1
ATOM 626 C C . ASN A 1 83 ? -4.820 1.117 20.744 1.00 96.44 83 ASN A C 1
ATOM 628 O O . ASN A 1 83 ? -5.755 1.056 21.540 1.00 96.44 83 ASN A O 1
ATOM 632 N N . LEU A 1 84 ? -5.008 0.972 19.427 1.00 96.75 84 LEU A N 1
ATOM 633 C CA . LEU A 1 84 ? -6.310 0.744 18.799 1.00 96.75 84 LEU A CA 1
ATOM 634 C C . LEU A 1 84 ? -6.219 -0.390 17.771 1.00 96.75 84 LEU A C 1
ATOM 636 O O . LEU A 1 84 ? -5.689 -0.173 16.681 1.00 96.75 84 LEU A O 1
ATOM 640 N N . PRO A 1 85 ? -6.781 -1.581 18.047 1.00 96.56 85 PRO A N 1
ATOM 641 C CA . PRO A 1 85 ? -6.799 -2.670 17.079 1.00 96.56 85 PRO A CA 1
ATOM 642 C C . PRO A 1 85 ? -7.378 -2.223 15.731 1.00 96.56 85 PRO A C 1
ATOM 644 O O . PRO A 1 85 ? -8.434 -1.595 15.680 1.00 96.56 85 PRO A O 1
ATOM 647 N N . ALA A 1 86 ? -6.746 -2.604 14.616 1.00 96.50 86 ALA A N 1
ATOM 648 C CA . ALA A 1 86 ? -7.177 -2.175 13.278 1.00 96.50 86 ALA A CA 1
ATOM 649 C C . ALA A 1 86 ? -8.634 -2.562 12.942 1.00 96.50 86 ALA A C 1
ATOM 651 O O . ALA A 1 86 ? -9.298 -1.892 12.154 1.00 96.50 86 ALA A O 1
ATOM 652 N N . CYS A 1 87 ? -9.161 -3.628 13.558 1.00 95.56 87 CYS A N 1
ATOM 653 C CA . CYS A 1 87 ? -10.560 -4.048 13.422 1.00 95.56 87 CYS A CA 1
ATOM 654 C C . CYS A 1 87 ? -11.565 -3.143 14.157 1.00 95.56 87 CYS A C 1
ATOM 656 O O . CYS A 1 87 ? -12.769 -3.275 13.942 1.00 95.56 87 CYS A O 1
ATOM 658 N N . GLN A 1 88 ? -11.084 -2.232 15.001 1.00 97.75 88 GLN A N 1
ATOM 659 C CA . GLN A 1 88 ? -11.866 -1.234 15.731 1.00 97.75 88 GLN A CA 1
ATOM 660 C C . GLN A 1 88 ? -11.596 0.195 15.227 1.00 97.75 88 GLN A C 1
ATOM 662 O O . GLN A 1 88 ? -12.265 1.136 15.652 1.00 97.75 88 GLN A O 1
ATOM 667 N N . ASP A 1 89 ? -10.670 0.371 14.280 1.00 98.06 89 ASP A N 1
ATOM 668 C CA . ASP A 1 89 ? -10.387 1.655 13.644 1.00 98.06 89 ASP A CA 1
ATOM 669 C C . ASP A 1 89 ? -11.513 2.044 12.675 1.00 98.06 89 ASP A C 1
ATOM 671 O O . ASP A 1 89 ? -11.512 1.736 11.477 1.00 98.06 89 ASP A O 1
ATOM 675 N N . ALA A 1 90 ? -12.517 2.736 13.215 1.00 98.06 90 ALA A N 1
ATOM 676 C CA . ALA A 1 90 ? -13.686 3.166 12.462 1.00 98.06 90 ALA A CA 1
ATOM 677 C C . ALA A 1 90 ? -13.322 4.055 11.261 1.00 98.06 90 ALA A C 1
ATOM 679 O O . ALA A 1 90 ? -14.026 4.022 10.247 1.00 98.06 90 ALA A O 1
ATOM 680 N N . GLN A 1 91 ? -12.234 4.831 11.332 1.00 97.12 91 GLN A N 1
ATOM 681 C CA . GLN A 1 91 ? -11.807 5.678 10.219 1.00 97.12 91 GLN A CA 1
ATOM 682 C C . GLN A 1 91 ? -11.276 4.824 9.067 1.00 97.12 91 GLN A C 1
ATOM 684 O O . GLN A 1 91 ? -11.762 4.957 7.936 1.00 97.12 91 GLN A O 1
ATOM 689 N N . ALA A 1 92 ? -10.354 3.901 9.352 1.00 97.62 92 ALA A N 1
ATOM 690 C CA . ALA A 1 92 ? -9.813 2.974 8.362 1.00 97.62 92 ALA A CA 1
ATOM 691 C C . ALA A 1 92 ? -10.918 2.098 7.744 1.00 97.62 92 ALA A C 1
ATOM 693 O O . ALA A 1 92 ? -11.017 1.987 6.517 1.00 97.62 92 ALA A O 1
ATOM 694 N N . ILE A 1 93 ? -11.812 1.552 8.578 1.00 97.94 93 ILE A N 1
ATOM 695 C CA . ILE A 1 93 ? -12.941 0.708 8.154 1.00 97.94 93 ILE A CA 1
ATOM 696 C C . ILE A 1 93 ? -13.906 1.479 7.248 1.00 97.94 93 ILE A C 1
ATOM 698 O O . ILE A 1 93 ? -14.316 0.986 6.193 1.00 97.94 93 ILE A O 1
ATOM 702 N N . ASN A 1 94 ? -14.276 2.703 7.620 1.00 97.88 94 ASN A N 1
ATOM 703 C CA . ASN A 1 94 ? -15.167 3.512 6.793 1.00 97.88 94 ASN A CA 1
ATOM 704 C C . ASN A 1 94 ? -14.502 3.908 5.471 1.00 97.88 94 ASN A C 1
ATOM 706 O O . ASN A 1 94 ? -15.170 3.924 4.432 1.00 97.88 94 ASN A O 1
ATOM 710 N N . LYS A 1 95 ? -13.191 4.183 5.475 1.00 97.44 95 LYS A N 1
ATOM 711 C CA . LYS A 1 95 ? -12.443 4.509 4.256 1.00 97.44 95 LYS A CA 1
ATOM 712 C C . LYS A 1 95 ? -12.394 3.323 3.293 1.00 97.44 95 LYS A C 1
ATOM 714 O O . LYS A 1 95 ? -12.755 3.491 2.127 1.00 97.44 95 LYS A O 1
ATOM 719 N N . ILE A 1 96 ? -12.057 2.118 3.767 1.00 95.94 96 ILE A N 1
ATOM 720 C CA . ILE A 1 96 ? -12.028 0.932 2.898 1.00 95.94 96 ILE A CA 1
ATOM 721 C C . ILE A 1 96 ? -13.424 0.575 2.371 1.00 95.94 96 ILE A C 1
ATOM 723 O O . ILE A 1 96 ? -13.554 0.261 1.191 1.00 95.94 96 ILE A O 1
ATOM 727 N N . LYS A 1 97 ? -14.489 0.730 3.176 1.00 96.00 97 LYS A N 1
ATOM 728 C CA . LYS A 1 97 ? -15.881 0.546 2.719 1.00 96.00 97 LYS A CA 1
ATOM 729 C C . LYS A 1 97 ? -16.254 1.511 1.589 1.00 96.00 97 LYS A C 1
ATOM 731 O O . LYS A 1 97 ? -16.864 1.096 0.603 1.00 96.00 97 LYS A O 1
ATOM 736 N N . LYS A 1 98 ? -15.873 2.790 1.695 1.00 95.44 98 LYS A N 1
ATOM 737 C CA . LYS A 1 98 ? -16.099 3.790 0.634 1.00 95.44 98 LYS A CA 1
ATOM 738 C C . LYS A 1 98 ? -15.352 3.429 -0.652 1.00 95.44 98 LYS A C 1
ATOM 740 O O . LYS A 1 98 ? -15.940 3.490 -1.732 1.00 95.44 98 LYS A O 1
ATOM 745 N N . ILE A 1 99 ? -14.086 3.021 -0.540 1.00 95.06 99 ILE A N 1
ATOM 746 C CA . ILE A 1 99 ? -13.280 2.584 -1.690 1.00 95.06 99 ILE A CA 1
ATOM 747 C C . ILE A 1 99 ? -13.910 1.348 -2.343 1.00 95.06 99 ILE A C 1
ATOM 749 O O . ILE A 1 99 ? -14.117 1.363 -3.555 1.00 95.06 99 ILE A O 1
ATOM 753 N N . ALA A 1 100 ? -14.277 0.335 -1.550 1.00 93.6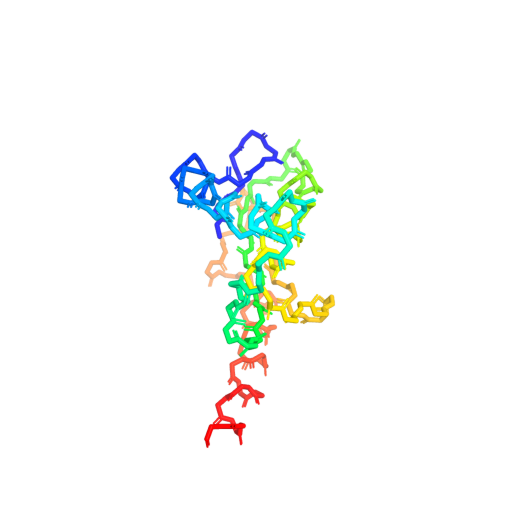9 100 ALA A N 1
ATOM 754 C CA . ALA A 1 100 ? -14.921 -0.894 -2.012 1.00 93.69 100 ALA A CA 1
ATOM 755 C C . ALA A 1 100 ? -16.221 -0.607 -2.781 1.00 93.69 100 ALA A C 1
ATOM 757 O O . ALA A 1 100 ? -16.424 -1.115 -3.882 1.00 93.69 100 ALA A O 1
ATOM 758 N N . LYS A 1 101 ? -17.074 0.285 -2.257 1.00 94.25 101 LYS A N 1
ATOM 759 C CA . LYS A 1 101 ? -18.303 0.700 -2.948 1.00 94.25 101 LYS A CA 1
ATOM 760 C C . LYS A 1 101 ? -18.004 1.340 -4.307 1.00 94.25 101 LYS A C 1
ATOM 762 O O . LYS A 1 101 ? -18.664 1.024 -5.287 1.00 94.25 101 LYS A O 1
ATOM 767 N N . ARG A 1 102 ? -16.996 2.213 -4.386 1.00 91.12 102 ARG A N 1
ATOM 768 C CA . ARG A 1 102 ? -16.620 2.894 -5.635 1.00 91.12 102 ARG A CA 1
ATOM 769 C C . ARG A 1 102 ? -16.072 1.932 -6.695 1.00 91.12 102 ARG A C 1
ATOM 771 O O . ARG A 1 102 ? -16.365 2.128 -7.869 1.00 91.12 102 ARG A O 1
ATOM 778 N N . ILE A 1 103 ? -15.270 0.937 -6.309 1.00 89.25 103 ILE A N 1
ATOM 779 C CA . ILE A 1 103 ? -14.684 -0.019 -7.268 1.00 89.25 103 ILE A CA 1
ATOM 780 C C . ILE A 1 103 ? -15.699 -1.072 -7.733 1.00 89.25 103 ILE A C 1
ATOM 782 O O . ILE A 1 103 ? -15.683 -1.441 -8.902 1.00 89.25 103 ILE A O 1
ATOM 786 N N . ASN A 1 104 ? -16.635 -1.483 -6.868 1.00 87.19 104 ASN A N 1
ATOM 787 C CA . ASN A 1 104 ? -17.674 -2.454 -7.230 1.00 87.19 104 ASN A CA 1
ATOM 788 C C . ASN A 1 104 ? -18.718 -1.881 -8.199 1.00 87.19 104 ASN A C 1
ATOM 790 O O . ASN A 1 104 ? -19.295 -2.628 -8.973 1.00 87.19 104 ASN A O 1
ATOM 794 N N . VAL A 1 105 ? -18.957 -0.566 -8.182 1.00 76.25 105 VAL A N 1
ATOM 795 C CA . VAL A 1 105 ? -19.879 0.100 -9.125 1.00 76.25 105 VAL A CA 1
ATOM 796 C C . VAL A 1 105 ? -19.254 0.277 -10.519 1.00 76.25 105 VAL A C 1
ATOM 798 O O . VAL A 1 105 ? -19.964 0.528 -11.484 1.00 76.25 105 VAL A O 1
ATOM 801 N N . LYS A 1 106 ? -17.926 0.152 -10.639 1.00 58.69 106 LYS A N 1
ATOM 802 C CA . LYS A 1 106 ? -17.192 0.261 -11.910 1.00 58.69 106 LYS A CA 1
ATOM 803 C C . LYS A 1 106 ? -16.972 -1.083 -12.625 1.00 58.69 106 LYS A C 1
ATOM 805 O O . LYS A 1 106 ? -16.282 -1.086 -13.643 1.00 58.69 106 LYS A O 1
ATOM 810 N N . SER A 1 107 ? -17.469 -2.194 -12.073 1.00 50.66 107 SER A N 1
ATOM 811 C CA . SER A 1 107 ? -17.319 -3.543 -12.650 1.00 50.66 107 SER A CA 1
ATOM 812 C C . SER A 1 107 ? -18.496 -3.919 -13.537 1.00 50.66 107 SER A C 1
ATOM 814 O O . SER A 1 107 ? -19.633 -3.562 -13.163 1.00 50.66 107 SER A O 1
#